Protein AF-A0A7C5FH32-F1 (afdb_monomer)

Radius of gyration: 29.79 Å; Cα contacts (8 Å, |Δi|>4): 124; chains: 1; bounding box: 84×44×75 Å

Sequence (160 aa):
MKKGLVVLVFFFFIFGVFQKVLAVDCSTQRCASCDPCGYCLGGEVPESWSACRSCLFPGLTAFSAQSNKTLEIHPVLNSPPTPYPGRMYTMIGCVSTNFSSLEGGGATSFTKTILNLVFSTAGGIAFLYLIYGSFLILTSQSNPEKLDRGKRWFTEQLLV

Structure (mmCIF, N/CA/C/O backbone):
data_AF-A0A7C5FH32-F1
#
_entry.id   AF-A0A7C5FH32-F1
#
loop_
_atom_site.group_PDB
_atom_site.id
_atom_site.type_symbol
_atom_site.label_atom_id
_atom_site.label_alt_id
_atom_site.label_comp_id
_atom_site.label_asym_id
_atom_site.label_entity_id
_atom_site.label_seq_id
_atom_site.pdbx_PDB_ins_code
_atom_site.Cartn_x
_atom_site.Cartn_y
_atom_site.Cartn_z
_atom_site.occupancy
_atom_site.B_iso_or_equiv
_atom_site.auth_seq_id
_atom_site.auth_comp_id
_atom_site.auth_asym_id
_atom_site.auth_atom_id
_atom_site.pdbx_PDB_model_num
ATOM 1 N N . MET A 1 1 ? 51.816 17.059 -6.244 1.00 53.75 1 MET A N 1
ATOM 2 C CA . MET A 1 1 ? 50.453 16.930 -5.669 1.00 53.75 1 MET A CA 1
ATOM 3 C C . MET A 1 1 ? 49.320 17.408 -6.597 1.00 53.75 1 MET A C 1
ATOM 5 O O . MET A 1 1 ? 48.248 16.831 -6.531 1.00 53.75 1 MET A O 1
ATOM 9 N N . LYS A 1 2 ? 49.521 18.373 -7.516 1.00 60.94 2 LYS A N 1
ATOM 10 C CA . LYS A 1 2 ? 48.447 18.892 -8.403 1.00 60.94 2 LYS A CA 1
ATOM 11 C C . LYS A 1 2 ? 47.901 17.904 -9.456 1.00 60.94 2 LYS A C 1
ATOM 13 O O . LYS A 1 2 ? 46.718 17.947 -9.761 1.00 60.94 2 LYS A O 1
ATOM 18 N N . LYS A 1 3 ? 48.729 16.989 -9.981 1.00 62.31 3 LYS A N 1
ATOM 19 C CA . LYS A 1 3 ? 48.312 16.028 -11.027 1.00 62.31 3 LYS A CA 1
ATOM 20 C C . LYS A 1 3 ? 47.324 14.961 -10.521 1.00 62.31 3 LYS A C 1
ATOM 22 O O . LYS A 1 3 ? 46.456 14.549 -11.275 1.00 62.31 3 LYS A O 1
ATOM 27 N N . GLY A 1 4 ? 47.415 14.565 -9.247 1.00 71.12 4 GLY A N 1
ATOM 28 C CA . GLY A 1 4 ? 46.495 13.587 -8.647 1.00 71.12 4 GLY A CA 1
ATOM 29 C C . GLY A 1 4 ? 45.094 14.149 -8.388 1.00 71.12 4 GLY A C 1
ATOM 30 O O . GLY A 1 4 ? 44.109 13.445 -8.570 1.00 71.12 4 GLY A O 1
ATOM 31 N N . LEU A 1 5 ? 44.996 15.438 -8.043 1.00 73.56 5 LEU A N 1
ATOM 32 C CA . LEU A 1 5 ? 43.716 16.101 -7.778 1.00 73.56 5 LEU A CA 1
ATOM 33 C C . LEU A 1 5 ? 42.874 16.273 -9.054 1.00 73.56 5 LEU A C 1
ATOM 35 O O . LEU A 1 5 ? 41.662 16.103 -9.012 1.00 73.56 5 LEU A O 1
ATOM 39 N N . VAL A 1 6 ? 43.512 16.523 -10.202 1.00 75.94 6 VAL A N 1
ATOM 40 C CA . VAL A 1 6 ? 42.817 16.638 -11.498 1.00 75.94 6 VAL A CA 1
ATOM 41 C C . VAL A 1 6 ? 42.220 15.299 -11.939 1.00 75.94 6 VAL A C 1
ATOM 43 O O . VAL A 1 6 ? 41.084 15.263 -12.403 1.00 75.94 6 VAL A O 1
ATOM 46 N N . VAL A 1 7 ? 42.943 14.192 -11.740 1.00 78.81 7 VAL A N 1
ATOM 47 C CA . VAL A 1 7 ? 42.451 12.847 -12.090 1.00 78.81 7 VAL A CA 1
ATOM 48 C C . VAL A 1 7 ? 41.256 12.453 -11.217 1.00 78.81 7 VAL A C 1
ATOM 50 O O . VAL A 1 7 ? 40.281 11.911 -11.729 1.00 78.81 7 VAL A O 1
ATOM 53 N N . LEU A 1 8 ? 41.286 12.788 -9.923 1.00 78.06 8 LEU A N 1
ATOM 54 C CA . LEU A 1 8 ? 40.195 12.490 -8.989 1.00 78.06 8 LEU A CA 1
ATOM 55 C C . LEU A 1 8 ? 38.914 13.271 -9.321 1.00 78.06 8 LEU A C 1
ATOM 57 O O . LEU A 1 8 ? 37.829 12.696 -9.316 1.00 78.06 8 LEU A O 1
ATOM 61 N N . VAL A 1 9 ? 39.041 14.555 -9.677 1.00 77.38 9 VAL A N 1
ATOM 62 C CA . VAL A 1 9 ? 37.903 15.388 -10.105 1.00 77.38 9 VAL A CA 1
ATOM 63 C C . VAL A 1 9 ? 37.319 14.884 -11.426 1.00 77.38 9 VAL A C 1
ATOM 65 O O . VAL A 1 9 ? 36.102 14.796 -11.552 1.00 77.38 9 VAL A O 1
ATOM 68 N N . PHE A 1 10 ? 38.160 14.488 -12.386 1.00 74.44 10 PHE A N 1
ATOM 69 C CA . PHE A 1 10 ? 37.706 13.949 -13.672 1.00 74.44 10 PHE A CA 1
ATOM 70 C C . PHE A 1 10 ? 36.967 12.610 -13.508 1.00 74.44 10 PHE A C 1
ATOM 72 O O . PHE A 1 10 ? 35.927 12.397 -14.129 1.00 74.44 10 PHE A O 1
ATOM 79 N N . PHE A 1 11 ? 37.443 11.739 -12.611 1.00 72.25 11 PHE A N 1
ATOM 80 C CA . PHE A 1 11 ? 36.781 10.471 -12.291 1.00 72.25 11 PHE A CA 1
ATOM 81 C C . PHE A 1 11 ? 35.428 10.686 -11.591 1.00 72.25 11 PHE A C 1
ATOM 83 O O . PHE A 1 11 ? 34.447 10.029 -11.935 1.00 72.25 11 PHE A O 1
ATOM 90 N N . PHE A 1 12 ? 35.339 11.658 -10.673 1.00 67.38 12 PHE A N 1
ATOM 91 C CA . PHE A 1 12 ? 34.077 12.050 -10.031 1.00 67.38 12 PHE A CA 1
ATOM 92 C C . PHE A 1 12 ? 33.075 12.651 -11.030 1.00 67.38 12 PHE A C 1
ATOM 94 O O . PHE A 1 12 ? 31.878 12.393 -10.928 1.00 67.38 12 PHE A O 1
ATOM 101 N N . PHE A 1 13 ? 33.557 13.411 -12.020 1.00 63.59 13 PHE A N 1
ATOM 102 C CA . PHE A 1 13 ? 32.720 13.993 -13.071 1.00 63.59 13 PHE A CA 1
ATOM 103 C C . PHE A 1 13 ? 32.160 12.917 -14.013 1.00 63.59 13 PHE A C 1
ATOM 105 O O . PHE A 1 13 ? 30.969 12.922 -14.308 1.00 63.59 13 PHE A O 1
ATOM 112 N N . ILE A 1 14 ? 32.981 11.942 -14.423 1.00 63.50 14 ILE A N 1
ATOM 113 C CA . ILE A 1 14 ? 32.532 10.809 -15.249 1.00 63.50 14 ILE A CA 1
ATOM 114 C C . ILE A 1 14 ? 31.544 9.921 -14.476 1.00 63.50 14 ILE A C 1
ATOM 116 O O . ILE A 1 14 ? 30.494 9.567 -15.013 1.00 63.50 14 ILE A O 1
ATOM 120 N N . PHE A 1 15 ? 31.823 9.612 -13.205 1.00 61.19 15 PHE A N 1
ATOM 121 C CA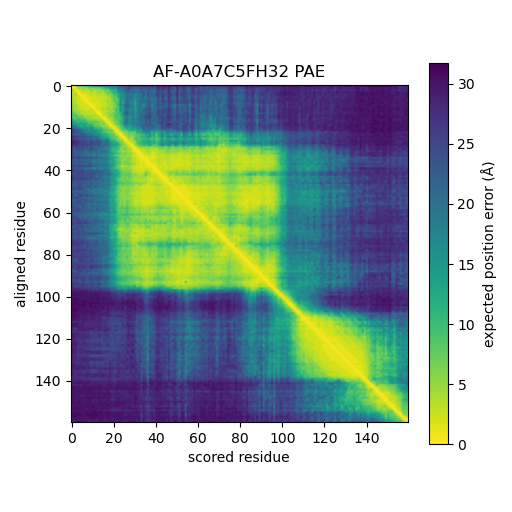 . PHE A 1 15 ? 30.930 8.801 -12.372 1.00 61.19 15 PHE A CA 1
ATOM 122 C C . PHE A 1 15 ? 29.600 9.516 -12.069 1.00 61.19 15 PHE A C 1
ATOM 124 O O . PHE A 1 15 ? 28.542 8.890 -12.093 1.00 61.19 15 PHE A O 1
ATOM 131 N N . GLY A 1 16 ? 29.627 10.838 -11.857 1.00 58.81 16 GLY A N 1
ATOM 132 C CA . GLY A 1 16 ? 28.433 11.656 -11.617 1.00 58.81 16 GLY A CA 1
ATOM 133 C C . GLY A 1 16 ? 27.532 11.837 -12.845 1.00 58.81 16 GLY A C 1
ATOM 134 O O . GLY A 1 16 ? 26.316 11.949 -12.698 1.00 58.81 16 GLY A O 1
ATOM 135 N N . VAL A 1 17 ? 28.098 11.823 -14.058 1.00 58.59 17 VAL A N 1
ATOM 136 C CA . VAL A 1 17 ? 27.327 11.901 -15.312 1.00 58.59 17 VAL A CA 1
ATOM 137 C C . VAL A 1 17 ? 26.720 10.541 -15.683 1.00 58.59 17 VAL A C 1
ATOM 139 O O . VAL A 1 17 ? 25.589 10.494 -16.165 1.00 58.59 17 VAL A O 1
ATOM 142 N N . PHE A 1 18 ? 27.403 9.428 -15.388 1.00 53.12 18 PHE A N 1
ATOM 143 C CA . PHE A 1 18 ? 26.918 8.080 -15.719 1.00 53.12 18 PHE A CA 1
ATOM 144 C C . PHE A 1 18 ? 25.654 7.673 -14.936 1.00 53.12 18 PHE A C 1
ATOM 146 O O . PHE A 1 18 ? 24.810 6.948 -15.454 1.00 53.12 18 PHE A O 1
ATOM 153 N N . GLN A 1 19 ? 25.459 8.193 -13.718 1.00 54.38 19 GLN A N 1
ATOM 154 C CA . GLN A 1 19 ? 24.264 7.914 -12.903 1.00 54.38 19 GLN A CA 1
ATOM 155 C C . GLN A 1 19 ? 22.964 8.523 -13.468 1.00 54.38 19 GLN A C 1
ATOM 157 O O . GLN A 1 19 ? 21.880 8.165 -13.014 1.00 54.38 19 GLN A O 1
ATOM 162 N N . LYS A 1 20 ? 23.028 9.439 -14.448 1.00 49.91 20 LYS A N 1
ATOM 163 C CA . LYS A 1 20 ? 21.831 10.109 -14.994 1.00 49.91 20 LYS A CA 1
ATOM 164 C C . LYS A 1 20 ? 21.165 9.388 -16.175 1.00 49.91 20 LYS A C 1
ATOM 166 O O . LYS A 1 20 ? 20.165 9.885 -16.684 1.00 49.91 20 LYS A O 1
ATOM 171 N N . VAL A 1 21 ? 21.665 8.229 -16.604 1.00 54.28 21 VAL A N 1
ATOM 172 C CA . VAL A 1 21 ? 21.207 7.551 -17.833 1.00 54.28 21 VAL A CA 1
ATOM 173 C C . VAL A 1 21 ? 20.419 6.281 -17.509 1.00 54.28 21 VAL A C 1
ATOM 175 O O . VAL A 1 21 ? 20.898 5.181 -17.748 1.00 54.28 21 VAL A O 1
ATOM 178 N N . LEU A 1 22 ? 19.218 6.414 -16.935 1.00 57.75 22 LEU A N 1
ATOM 179 C CA . LEU A 1 22 ? 18.244 5.305 -16.824 1.00 57.75 22 LEU A CA 1
ATOM 180 C C . LEU A 1 22 ? 16.789 5.792 -16.662 1.00 57.75 22 LEU A C 1
ATOM 182 O O . LEU A 1 22 ? 15.939 5.079 -16.124 1.00 57.75 22 LEU A O 1
ATOM 186 N N . ALA A 1 23 ? 16.485 7.008 -17.123 1.00 57.62 23 ALA A N 1
ATOM 187 C CA . ALA A 1 23 ? 15.098 7.417 -17.317 1.00 57.62 23 ALA A CA 1
ATOM 188 C C . ALA A 1 23 ? 14.516 6.619 -18.494 1.00 57.62 23 ALA A C 1
ATOM 190 O O . ALA A 1 23 ? 15.143 6.545 -19.552 1.00 57.62 23 ALA A O 1
ATOM 191 N N . VAL A 1 24 ? 13.357 5.985 -18.300 1.00 65.00 24 VAL A N 1
ATOM 192 C CA . VAL A 1 24 ? 12.671 5.270 -19.383 1.00 65.00 24 VAL A CA 1
ATOM 193 C C . VAL A 1 24 ? 11.991 6.296 -20.264 1.00 65.00 24 VAL A C 1
ATOM 195 O O . VAL A 1 24 ? 11.073 6.994 -19.828 1.00 65.00 24 VAL A O 1
ATOM 198 N N . ASP A 1 25 ? 12.443 6.371 -21.510 1.00 62.97 25 ASP A N 1
ATOM 199 C CA . ASP A 1 25 ? 11.813 7.202 -22.520 1.00 62.97 25 ASP A CA 1
ATOM 200 C C . ASP A 1 25 ? 10.676 6.413 -23.187 1.00 62.97 25 ASP A C 1
ATOM 202 O O . ASP A 1 25 ? 10.889 5.582 -24.079 1.00 62.97 25 ASP A O 1
ATOM 206 N N . CYS A 1 26 ? 9.446 6.659 -22.727 1.00 66.19 26 CYS A N 1
ATOM 207 C CA . CYS A 1 26 ? 8.223 6.020 -23.231 1.00 66.19 26 CYS A CA 1
ATOM 208 C C . CYS A 1 26 ? 7.886 6.386 -24.692 1.00 66.19 26 CYS A C 1
ATOM 210 O O . CYS A 1 26 ? 6.883 5.920 -25.226 1.00 66.19 26 CYS A O 1
ATOM 212 N N . SER A 1 27 ? 8.717 7.203 -25.348 1.00 61.72 27 SER A N 1
ATOM 213 C CA . SER A 1 27 ? 8.692 7.412 -26.799 1.00 61.72 27 SER A CA 1
ATOM 214 C C . SER A 1 27 ? 9.230 6.196 -27.570 1.00 61.72 27 SER A C 1
ATOM 216 O O . SER A 1 27 ? 8.744 5.867 -28.651 1.00 61.72 27 SER A O 1
ATOM 218 N N . THR A 1 28 ? 10.215 5.490 -27.002 1.00 61.28 28 THR A N 1
ATOM 219 C CA . THR A 1 28 ? 10.874 4.337 -27.649 1.00 61.28 28 THR A CA 1
ATOM 220 C C . THR A 1 28 ? 10.472 2.999 -27.038 1.00 61.28 28 THR A C 1
ATOM 222 O O . THR A 1 28 ? 10.464 1.980 -27.732 1.00 61.28 28 THR A O 1
ATOM 225 N N . GLN A 1 29 ? 10.098 2.994 -25.758 1.00 70.44 29 GLN A N 1
ATOM 226 C CA . GLN A 1 29 ? 9.707 1.796 -25.028 1.00 70.44 29 GLN A CA 1
ATOM 227 C C . GLN A 1 29 ? 8.199 1.775 -24.766 1.00 70.44 29 GLN A C 1
ATOM 229 O O . GLN A 1 29 ? 7.593 2.796 -24.453 1.00 70.44 29 GLN A O 1
ATOM 234 N N . ARG A 1 30 ? 7.575 0.599 -24.902 1.00 80.56 30 ARG A N 1
ATOM 235 C CA . ARG A 1 30 ? 6.142 0.429 -24.630 1.00 80.56 30 ARG A CA 1
ATOM 236 C C . ARG A 1 30 ? 5.881 0.682 -23.144 1.00 80.56 30 ARG A C 1
ATOM 238 O O . ARG A 1 30 ? 6.467 0.010 -22.300 1.00 80.56 30 ARG A O 1
ATOM 245 N N . CYS A 1 31 ? 4.995 1.622 -22.838 1.00 85.56 31 CYS A N 1
ATOM 246 C CA . CYS A 1 31 ? 4.585 1.940 -21.475 1.00 85.56 31 CYS A CA 1
ATOM 247 C C . CYS A 1 31 ? 3.074 1.744 -21.316 1.00 85.56 31 CYS A C 1
ATOM 249 O O . CYS A 1 31 ? 2.304 1.968 -22.252 1.00 85.56 31 CYS A O 1
ATOM 251 N N . ALA A 1 32 ? 2.646 1.317 -20.132 1.00 85.62 32 ALA A N 1
ATOM 252 C CA . ALA A 1 32 ? 1.246 1.320 -19.745 1.00 85.62 32 ALA A CA 1
ATOM 253 C C . ALA A 1 32 ? 0.747 2.766 -19.625 1.00 85.62 32 ALA A C 1
ATOM 255 O O . ALA A 1 32 ? 1.515 3.670 -19.300 1.00 85.62 32 ALA A O 1
ATOM 256 N N . SER A 1 33 ? -0.543 2.994 -19.877 1.00 87.25 33 SER A N 1
ATOM 257 C CA . SER A 1 33 ? -1.128 4.336 -19.765 1.00 87.25 33 SER A CA 1
ATOM 258 C C . SER A 1 33 ? -1.182 4.824 -18.320 1.00 87.25 33 SER A C 1
ATOM 260 O O . SER A 1 33 ? -0.933 6.003 -18.078 1.00 87.25 33 SER A O 1
ATOM 262 N N . CYS A 1 34 ? -1.481 3.919 -17.383 1.00 88.81 34 CYS A N 1
ATOM 263 C CA . CYS A 1 34 ? -1.563 4.190 -15.953 1.00 88.81 34 CYS A CA 1
ATOM 264 C C . CYS A 1 34 ? -1.105 2.976 -15.136 1.00 88.81 34 CYS A C 1
ATOM 266 O O . CYS A 1 34 ? -1.236 1.834 -15.586 1.00 88.81 34 CYS A O 1
ATOM 268 N N . ASP A 1 35 ? -0.607 3.226 -13.928 1.00 89.50 35 ASP A N 1
ATOM 269 C CA . ASP A 1 35 ? -0.283 2.201 -12.942 1.00 89.50 35 ASP A CA 1
ATOM 270 C C . ASP A 1 35 ? -1.436 1.991 -11.930 1.00 89.50 35 ASP A C 1
ATOM 272 O O . ASP A 1 35 ? -2.343 2.823 -11.824 1.00 89.50 35 ASP A O 1
ATOM 276 N N . PRO A 1 36 ? -1.430 0.889 -11.154 1.00 87.81 36 PRO A N 1
ATOM 277 C CA . PRO A 1 36 ? -2.446 0.630 -10.126 1.00 87.81 36 PRO A CA 1
ATOM 278 C C . PRO A 1 36 ? -2.483 1.670 -8.995 1.00 87.81 36 PRO A C 1
ATOM 280 O O . PRO A 1 36 ? -3.409 1.664 -8.189 1.00 87.81 36 PRO A O 1
ATOM 283 N N . CYS A 1 37 ? -1.471 2.535 -8.913 1.00 88.81 37 CYS A N 1
ATOM 284 C CA . CYS A 1 37 ? -1.377 3.620 -7.947 1.00 88.81 37 CYS A CA 1
ATOM 285 C C . CYS A 1 37 ? -1.973 4.935 -8.463 1.00 88.81 37 CYS A C 1
ATOM 287 O O . CYS A 1 37 ? -1.950 5.930 -7.740 1.00 88.81 37 CYS A O 1
ATOM 289 N N . GLY A 1 38 ? -2.515 4.941 -9.684 1.00 88.06 38 GLY A N 1
ATOM 290 C CA . GLY A 1 38 ? -3.162 6.098 -10.291 1.00 88.06 38 GLY A CA 1
ATOM 291 C C . GLY A 1 38 ? -2.204 7.071 -10.976 1.00 88.06 38 GLY A C 1
ATOM 292 O O . GLY A 1 38 ? -2.641 8.140 -11.387 1.00 88.06 38 GLY A O 1
ATOM 293 N N . TYR A 1 39 ? -0.919 6.736 -11.117 1.00 89.88 39 TYR A N 1
ATOM 294 C CA . TYR A 1 39 ? 0.007 7.539 -11.912 1.00 89.88 39 TYR A CA 1
ATOM 295 C C . TYR A 1 39 ? -0.121 7.182 -13.391 1.00 89.88 39 TYR A C 1
ATOM 297 O O . TYR A 1 39 ? -0.049 6.009 -13.755 1.00 89.88 39 TYR A O 1
ATOM 305 N N . CYS A 1 40 ? -0.297 8.197 -14.237 1.00 89.12 40 CYS A N 1
ATOM 306 C CA . CYS A 1 40 ? -0.475 8.051 -15.680 1.00 89.12 40 CYS A CA 1
ATOM 307 C C . CYS A 1 40 ? 0.572 8.855 -16.462 1.00 89.12 40 CYS A C 1
ATOM 309 O O . CYS A 1 40 ? 1.095 9.861 -15.977 1.00 89.12 40 CYS A O 1
ATOM 311 N N . LEU A 1 41 ? 0.850 8.437 -17.701 1.00 86.31 41 LEU A N 1
ATOM 312 C CA . LEU A 1 41 ? 1.804 9.114 -18.588 1.00 86.31 41 LEU A CA 1
ATOM 313 C C . LEU A 1 41 ? 1.406 10.578 -18.827 1.00 86.31 41 LEU A C 1
ATOM 315 O O . LEU A 1 41 ? 0.300 10.861 -19.283 1.00 86.31 41 LEU A O 1
ATOM 319 N N . GLY A 1 42 ? 2.320 11.507 -18.534 1.00 81.88 42 GLY A N 1
ATOM 320 C CA . GLY A 1 42 ? 2.085 12.950 -18.681 1.00 81.88 42 GLY A CA 1
ATOM 321 C C . GLY A 1 42 ? 1.114 13.552 -17.657 1.00 81.88 42 GLY A C 1
ATOM 322 O O . GLY A 1 42 ? 0.799 14.735 -17.757 1.00 81.88 42 GLY A O 1
ATOM 323 N N . GLY A 1 43 ? 0.646 12.760 -16.687 1.00 83.25 43 GLY A N 1
ATOM 324 C CA . GLY A 1 43 ? -0.208 13.211 -15.594 1.00 83.25 43 GLY A CA 1
ATOM 325 C C . GLY A 1 43 ? 0.579 13.714 -14.385 1.00 83.25 43 GLY A C 1
ATOM 326 O O . GLY A 1 43 ? 1.777 13.455 -14.231 1.00 83.25 43 GLY A O 1
ATOM 327 N N . GLU A 1 44 ? -0.119 14.421 -13.501 1.00 87.25 44 GLU A N 1
ATOM 328 C CA . GLU A 1 44 ? 0.415 14.798 -12.195 1.00 87.25 44 GLU A CA 1
ATOM 329 C C . GLU A 1 44 ? 0.528 13.565 -11.287 1.00 87.25 44 GLU A C 1
ATOM 331 O O . GLU A 1 44 ? -0.289 12.644 -11.340 1.00 87.25 44 GLU A O 1
ATOM 336 N N . VAL A 1 45 ? 1.577 13.528 -10.466 1.00 88.50 45 VAL A N 1
ATOM 337 C CA . VAL A 1 45 ? 1.822 12.415 -9.545 1.00 88.50 45 VAL A CA 1
ATOM 338 C C . VAL A 1 45 ? 0.929 12.598 -8.318 1.00 88.50 45 VAL A C 1
ATOM 340 O O . VAL A 1 45 ? 1.079 13.610 -7.632 1.00 88.50 45 VAL A O 1
ATOM 343 N N . PRO A 1 46 ? 0.043 11.640 -7.987 1.00 87.56 46 PRO A N 1
ATOM 344 C CA . PRO A 1 46 ? -0.763 11.756 -6.782 1.00 87.56 46 PRO A CA 1
ATOM 345 C C . PRO A 1 46 ? 0.120 11.696 -5.528 1.00 87.56 46 PRO A C 1
ATOM 347 O O . PRO A 1 46 ? 1.105 10.960 -5.479 1.00 87.56 46 PRO A O 1
ATOM 350 N N . GLU A 1 47 ? -0.247 12.432 -4.479 1.00 87.88 47 GLU A N 1
ATOM 351 C CA . GLU A 1 47 ? 0.548 12.540 -3.243 1.00 87.88 47 GLU A CA 1
ATOM 352 C C . GLU A 1 47 ? 0.783 11.168 -2.571 1.00 87.88 47 GLU A C 1
ATOM 354 O O . GLU A 1 47 ? 1.883 10.847 -2.111 1.00 87.88 47 GLU A O 1
ATOM 359 N N . SER A 1 48 ? -0.230 10.297 -2.613 1.00 88.94 48 SER A N 1
ATOM 360 C CA . SER A 1 48 ? -0.191 8.929 -2.083 1.00 88.94 48 SER A CA 1
ATOM 361 C C . SER A 1 48 ? 0.569 7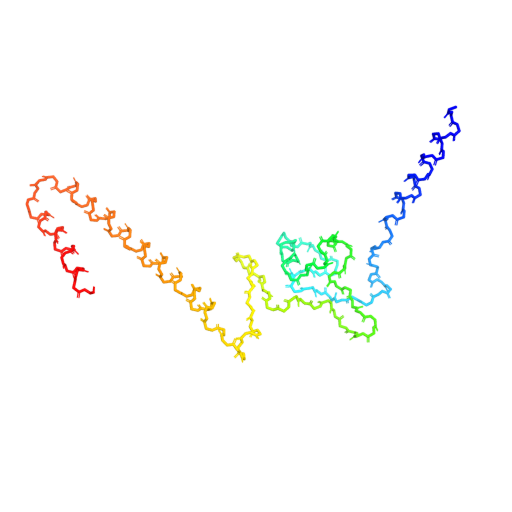.930 -2.965 1.00 88.94 48 SER A C 1
ATOM 363 O O . SER A 1 48 ? 0.803 6.793 -2.543 1.00 88.94 48 SER A O 1
ATOM 365 N N . TRP A 1 49 ? 1.010 8.327 -4.165 1.00 91.00 49 TRP A N 1
ATOM 366 C CA . TRP A 1 49 ? 1.690 7.433 -5.107 1.00 91.00 49 TRP A CA 1
ATOM 367 C C . TRP A 1 49 ? 2.957 6.820 -4.514 1.00 91.00 49 TRP A C 1
ATOM 369 O O . TRP A 1 49 ? 3.216 5.629 -4.675 1.00 91.00 49 TRP A O 1
ATOM 379 N N . SER A 1 50 ? 3.745 7.619 -3.790 1.00 90.56 50 SER A N 1
ATOM 380 C CA . SER A 1 50 ? 5.016 7.171 -3.211 1.00 90.56 50 SER A CA 1
ATOM 381 C C . SER A 1 50 ? 4.825 6.017 -2.216 1.00 90.56 50 SER A C 1
ATOM 383 O O . SER A 1 50 ? 5.581 5.040 -2.255 1.00 90.56 50 SER A O 1
ATOM 385 N N . ALA A 1 51 ? 3.781 6.108 -1.385 1.00 90.56 51 ALA A N 1
ATOM 386 C CA . ALA A 1 51 ? 3.375 5.098 -0.413 1.00 90.56 51 ALA A CA 1
ATOM 387 C C . ALA A 1 51 ? 2.703 3.887 -1.081 1.00 90.56 51 ALA A C 1
ATOM 389 O O . ALA A 1 51 ? 2.938 2.742 -0.693 1.00 90.56 51 ALA A O 1
ATOM 390 N N . CYS A 1 52 ? 1.908 4.124 -2.123 1.00 91.81 52 CYS A N 1
ATOM 391 C CA . CYS A 1 52 ? 1.296 3.063 -2.911 1.00 91.81 52 CYS A CA 1
ATOM 392 C C . CYS A 1 52 ? 2.351 2.200 -3.616 1.00 91.81 52 CYS A C 1
ATOM 394 O O . CYS A 1 52 ? 2.370 0.972 -3.500 1.00 91.81 52 CYS A O 1
ATOM 396 N N . ARG A 1 53 ? 3.308 2.843 -4.283 1.00 92.06 53 ARG A N 1
ATOM 397 C CA . ARG A 1 53 ? 4.393 2.173 -4.994 1.00 92.06 53 ARG A CA 1
ATOM 398 C C . ARG A 1 53 ? 5.304 1.393 -4.057 1.00 92.06 53 ARG A C 1
ATOM 400 O O . ARG A 1 53 ? 5.694 0.284 -4.401 1.00 92.06 53 ARG A O 1
ATOM 407 N N . SER A 1 54 ? 5.654 1.929 -2.887 1.00 91.19 54 SER A N 1
ATOM 408 C CA . SER A 1 54 ? 6.493 1.188 -1.933 1.00 91.19 54 SER A CA 1
ATOM 409 C C . SER A 1 54 ? 5.802 -0.079 -1.413 1.00 91.19 54 SER A C 1
ATOM 411 O O . SER A 1 54 ? 6.472 -1.075 -1.136 1.00 91.19 54 SER A O 1
ATOM 413 N N . CYS A 1 55 ? 4.468 -0.074 -1.354 1.00 90.69 55 CYS A N 1
ATOM 414 C CA . CYS A 1 55 ? 3.659 -1.239 -1.020 1.00 90.69 55 CYS A CA 1
ATOM 415 C C . CYS A 1 55 ? 3.643 -2.288 -2.144 1.00 90.69 55 CYS A C 1
ATOM 417 O O . CYS A 1 55 ? 4.009 -3.446 -1.917 1.00 90.69 55 CYS A O 1
ATOM 419 N N . LEU A 1 56 ? 3.221 -1.878 -3.346 1.00 90.62 56 LEU A N 1
ATOM 420 C CA . LEU A 1 56 ? 2.940 -2.768 -4.479 1.00 90.62 56 LEU A CA 1
ATOM 421 C C . LEU A 1 56 ? 4.202 -3.168 -5.255 1.00 90.62 56 LEU A C 1
ATOM 423 O O . LEU A 1 56 ? 4.270 -4.283 -5.761 1.00 90.62 56 LEU A O 1
ATOM 427 N N . PHE A 1 57 ? 5.215 -2.303 -5.315 1.00 90.50 57 PHE A N 1
ATOM 428 C CA . PHE A 1 57 ? 6.420 -2.476 -6.131 1.00 90.50 57 PHE A CA 1
ATOM 429 C C . PHE A 1 57 ? 7.706 -2.285 -5.304 1.00 90.50 57 PHE A C 1
ATOM 431 O O . PHE A 1 57 ? 8.452 -1.322 -5.515 1.00 90.50 57 PHE A O 1
ATOM 438 N N . PRO A 1 58 ? 8.034 -3.206 -4.377 1.00 85.81 58 PRO A N 1
ATOM 439 C CA . PRO A 1 58 ? 9.206 -3.066 -3.507 1.00 85.81 58 PRO A CA 1
ATOM 440 C C . PRO A 1 58 ? 10.533 -2.962 -4.284 1.00 85.81 58 PRO A C 1
ATOM 442 O O . PRO A 1 58 ? 11.430 -2.226 -3.872 1.00 85.81 58 PRO A O 1
ATOM 445 N N . GLY A 1 59 ? 10.638 -3.625 -5.442 1.00 86.25 59 GLY A N 1
ATOM 446 C CA . GLY A 1 59 ? 11.819 -3.579 -6.316 1.00 86.25 59 GLY A CA 1
ATOM 447 C C . GLY A 1 59 ? 11.999 -2.273 -7.097 1.00 86.25 59 GLY A C 1
ATOM 448 O O . GLY A 1 59 ? 13.058 -2.050 -7.672 1.00 86.25 59 GLY A O 1
ATOM 449 N N . LEU A 1 60 ? 10.992 -1.395 -7.103 1.00 84.88 60 LEU A N 1
ATOM 450 C CA . LEU A 1 60 ? 11.037 -0.117 -7.814 1.00 84.88 60 LEU A CA 1
ATOM 451 C C . LEU A 1 60 ? 11.208 1.077 -6.871 1.00 84.88 60 LEU A C 1
ATOM 453 O O . LEU A 1 60 ? 11.182 2.211 -7.339 1.00 84.88 60 LEU A O 1
ATOM 457 N N . THR A 1 61 ? 11.412 0.839 -5.567 1.00 83.81 61 THR A N 1
ATOM 458 C CA . THR A 1 61 ? 11.465 1.862 -4.502 1.00 83.81 61 THR A CA 1
ATOM 459 C C . THR A 1 61 ? 12.543 2.935 -4.695 1.00 83.81 61 THR A C 1
ATOM 461 O O . THR A 1 61 ? 12.325 4.084 -4.300 1.00 83.81 61 THR A O 1
ATOM 464 N N . ALA A 1 62 ? 13.640 2.607 -5.378 1.00 82.69 62 ALA A N 1
ATOM 465 C CA . ALA A 1 62 ? 14.749 3.519 -5.661 1.00 82.69 62 ALA A CA 1
ATOM 466 C C . ALA A 1 62 ? 14.468 4.554 -6.772 1.00 82.69 62 ALA A C 1
ATOM 468 O O . ALA A 1 62 ? 15.219 5.516 -6.910 1.00 82.69 62 ALA A O 1
ATOM 469 N N . PHE A 1 63 ? 13.402 4.379 -7.559 1.00 82.00 63 PHE A N 1
ATOM 470 C CA . PHE A 1 63 ? 13.117 5.216 -8.729 1.00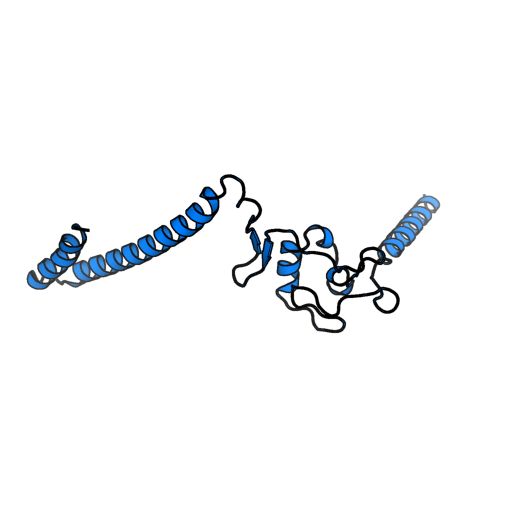 82.00 63 PHE A CA 1
ATOM 471 C C . PHE A 1 63 ? 12.017 6.254 -8.460 1.00 82.00 63 PHE A C 1
ATOM 473 O O . PHE A 1 63 ? 11.052 5.978 -7.750 1.00 82.00 63 PHE A O 1
ATOM 480 N N . SER A 1 64 ? 12.136 7.453 -9.035 1.00 82.12 64 SER A N 1
ATOM 481 C CA . SER A 1 64 ? 11.110 8.502 -8.936 1.00 82.12 64 SER A CA 1
ATOM 482 C C . SER A 1 64 ? 9.979 8.285 -9.949 1.00 82.12 64 SER A C 1
ATOM 484 O O . SER A 1 64 ? 10.171 7.603 -10.955 1.00 82.12 64 SER A O 1
ATOM 486 N N . ALA A 1 65 ? 8.807 8.894 -9.730 1.00 78.44 65 ALA A N 1
ATOM 487 C CA . ALA A 1 65 ? 7.668 8.807 -10.660 1.00 78.44 65 ALA A CA 1
A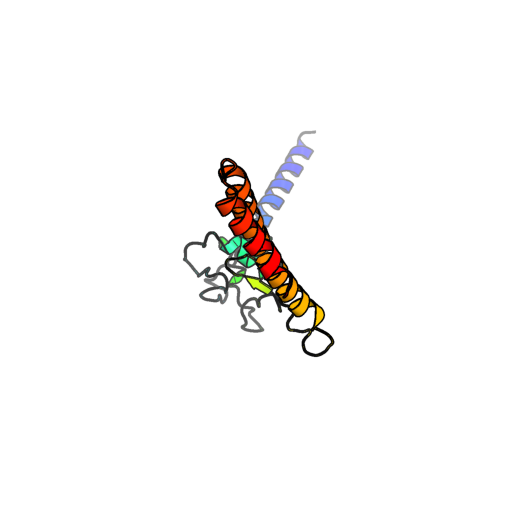TOM 488 C C . ALA A 1 65 ? 8.040 9.224 -12.091 1.00 78.44 65 ALA A C 1
ATOM 490 O O . ALA A 1 65 ? 7.703 8.541 -13.049 1.00 78.44 65 ALA A O 1
ATOM 491 N N . GLN A 1 66 ? 8.862 10.268 -12.214 1.00 76.06 66 GLN A N 1
ATOM 492 C CA . GLN A 1 66 ? 9.338 10.836 -13.482 1.00 76.06 66 GLN A CA 1
ATOM 493 C C . GLN A 1 66 ? 10.167 9.862 -14.332 1.00 76.06 66 GLN A C 1
ATOM 495 O O . GLN A 1 66 ? 10.392 10.114 -15.510 1.00 76.06 66 GLN A O 1
ATOM 500 N N . SER A 1 67 ? 10.647 8.762 -13.747 1.00 77.88 67 SER A N 1
ATOM 501 C CA . SER A 1 67 ? 11.397 7.737 -14.477 1.00 77.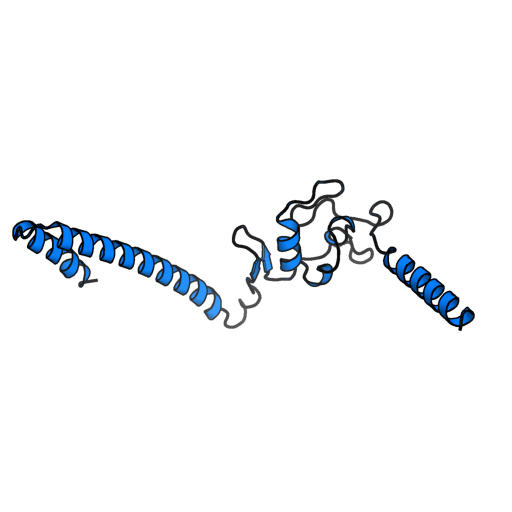88 67 SER A CA 1
ATOM 502 C C . SER A 1 67 ? 10.507 6.751 -15.243 1.00 77.88 67 SER A C 1
ATOM 504 O O . SER A 1 67 ? 11.050 5.900 -15.943 1.00 77.88 67 SER A O 1
ATOM 506 N N . ASN A 1 68 ? 9.173 6.832 -15.093 1.00 82.81 68 ASN A N 1
ATOM 507 C CA . ASN A 1 68 ? 8.164 5.963 -15.721 1.00 82.81 68 ASN A CA 1
ATOM 508 C C . ASN A 1 68 ? 8.389 4.452 -15.519 1.00 82.81 68 ASN A C 1
ATOM 510 O O . ASN A 1 68 ? 7.799 3.623 -16.209 1.00 82.81 68 ASN A O 1
ATOM 514 N N . LYS A 1 69 ? 9.204 4.070 -14.531 1.00 83.69 69 LYS A N 1
ATOM 515 C CA . LYS A 1 69 ? 9.574 2.675 -14.261 1.00 83.69 69 LYS A CA 1
ATOM 516 C C . LYS A 1 69 ? 8.395 1.796 -13.837 1.00 83.69 69 LYS A C 1
ATOM 518 O O . LYS A 1 69 ? 8.410 0.602 -14.107 1.00 83.69 69 LYS A O 1
ATOM 523 N N . THR A 1 70 ? 7.366 2.363 -13.202 1.00 84.94 70 THR A N 1
ATOM 524 C CA . THR A 1 70 ? 6.132 1.629 -12.854 1.00 84.94 70 THR A CA 1
ATOM 525 C C . THR A 1 70 ? 5.236 1.355 -14.062 1.00 84.94 70 THR A C 1
ATOM 527 O O . THR A 1 70 ? 4.358 0.501 -13.984 1.00 84.94 70 THR A O 1
ATOM 530 N N . LEU A 1 71 ? 5.473 2.044 -15.181 1.00 87.12 71 LEU A N 1
ATOM 531 C CA . LEU A 1 71 ? 4.696 1.941 -16.414 1.00 87.12 71 LEU A CA 1
ATOM 532 C C . LEU A 1 71 ? 5.428 1.117 -17.486 1.00 87.12 71 LEU A C 1
ATOM 534 O O . LEU A 1 71 ? 4.824 0.769 -18.493 1.00 87.12 71 LEU A O 1
ATOM 538 N N . GLU A 1 72 ? 6.711 0.799 -17.294 1.00 87.25 72 GLU A N 1
ATOM 539 C CA . GLU A 1 72 ? 7.561 0.117 -18.276 1.00 87.25 72 GLU A CA 1
ATOM 540 C C . GLU A 1 72 ? 7.040 -1.299 -18.597 1.00 87.25 72 GLU A C 1
ATOM 542 O O . GLU A 1 72 ? 7.053 -2.185 -17.745 1.00 87.25 72 GLU A O 1
ATOM 547 N N . ILE A 1 73 ? 6.598 -1.537 -19.838 1.00 85.50 73 ILE A N 1
ATOM 548 C CA . ILE A 1 73 ? 6.163 -2.865 -20.290 1.00 85.50 73 ILE A CA 1
ATOM 549 C C . ILE A 1 73 ? 7.394 -3.672 -20.699 1.00 85.50 73 ILE A C 1
ATOM 551 O O . ILE A 1 73 ? 8.216 -3.227 -21.507 1.00 85.50 73 ILE A O 1
ATOM 555 N N . HIS A 1 74 ? 7.499 -4.898 -20.188 1.00 82.44 74 HIS A N 1
ATOM 556 C CA . HIS A 1 74 ? 8.573 -5.801 -20.586 1.00 82.44 74 HIS A CA 1
ATOM 557 C C . HIS A 1 74 ? 8.455 -6.166 -22.079 1.00 82.44 74 HIS A C 1
ATOM 559 O O . HIS A 1 74 ? 7.411 -6.672 -22.495 1.00 82.44 74 HIS A O 1
ATOM 565 N N . PRO A 1 75 ? 9.520 -6.015 -22.892 1.00 78.69 75 PRO A N 1
ATOM 566 C CA . PRO A 1 75 ? 9.445 -6.197 -24.347 1.00 78.69 75 PRO A CA 1
ATOM 567 C C . PRO A 1 75 ? 9.166 -7.644 -24.786 1.00 78.69 75 PRO A C 1
ATOM 569 O O . PRO A 1 75 ? 8.671 -7.857 -25.887 1.00 78.69 75 PRO A O 1
ATOM 572 N N . VAL A 1 76 ? 9.468 -8.632 -23.936 1.00 79.88 76 VAL A N 1
ATOM 573 C CA . VAL A 1 76 ? 9.300 -10.066 -24.241 1.00 79.88 76 VAL A CA 1
ATOM 574 C C . VAL A 1 76 ? 7.975 -10.614 -23.705 1.00 79.88 76 VAL A C 1
ATOM 576 O O . VAL A 1 76 ? 7.283 -11.347 -24.401 1.00 79.88 76 VAL A O 1
ATOM 579 N N . LEU A 1 77 ? 7.609 -10.245 -22.474 1.00 81.56 77 LEU A N 1
ATOM 580 C CA . LEU A 1 77 ? 6.388 -10.718 -21.806 1.00 81.56 77 LEU A CA 1
ATOM 581 C C . LEU A 1 77 ? 5.153 -9.877 -22.165 1.00 81.56 77 LEU A C 1
ATOM 583 O O . LEU A 1 77 ? 4.031 -10.297 -21.904 1.00 81.56 77 LEU A O 1
ATOM 587 N N . ASN A 1 78 ? 5.359 -8.691 -22.753 1.00 82.56 78 ASN A N 1
ATOM 588 C CA . ASN A 1 78 ? 4.326 -7.707 -23.087 1.00 82.56 78 ASN A CA 1
ATOM 589 C C . ASN A 1 78 ? 3.384 -7.388 -21.909 1.00 82.56 78 ASN A C 1
ATOM 591 O O . ASN A 1 78 ? 2.218 -7.045 -22.101 1.00 82.56 78 ASN A O 1
ATOM 595 N N . SER A 1 79 ? 3.898 -7.511 -20.685 1.00 82.81 79 SER A N 1
ATOM 596 C CA . SER A 1 79 ? 3.177 -7.267 -19.444 1.00 82.81 79 SER A CA 1
ATOM 597 C C . SER A 1 79 ? 3.781 -6.068 -18.708 1.00 82.81 79 SER A C 1
ATOM 599 O O . SER A 1 79 ? 5.011 -5.922 -18.692 1.00 82.81 79 SER A O 1
ATOM 601 N N . PRO A 1 80 ? 2.952 -5.217 -18.081 1.00 83.12 80 PRO A N 1
ATOM 602 C CA . PRO A 1 80 ? 3.440 -4.190 -17.169 1.00 83.12 80 PRO A CA 1
ATOM 603 C C . PRO A 1 80 ? 4.047 -4.825 -15.904 1.00 83.12 80 PRO A C 1
ATOM 605 O O . PRO A 1 80 ? 3.852 -6.025 -15.664 1.00 83.12 80 PRO A O 1
ATOM 608 N N . PRO A 1 81 ? 4.755 -4.045 -15.067 1.00 83.75 81 PRO A N 1
ATOM 609 C CA . PRO A 1 81 ? 5.258 -4.521 -13.788 1.00 83.75 81 PRO A CA 1
ATOM 610 C C . PRO A 1 81 ? 4.079 -4.992 -12.936 1.00 83.75 81 PRO A C 1
ATOM 612 O O . PRO A 1 81 ? 3.142 -4.237 -12.673 1.00 83.75 81 PRO A O 1
ATOM 615 N N . THR A 1 82 ? 4.092 -6.258 -12.526 1.00 84.44 82 THR A N 1
ATOM 616 C CA . THR A 1 82 ? 3.008 -6.825 -11.722 1.00 84.44 82 THR A CA 1
ATOM 617 C C . THR A 1 82 ? 3.202 -6.471 -10.249 1.00 84.44 82 THR A C 1
ATOM 619 O O . THR A 1 82 ? 4.324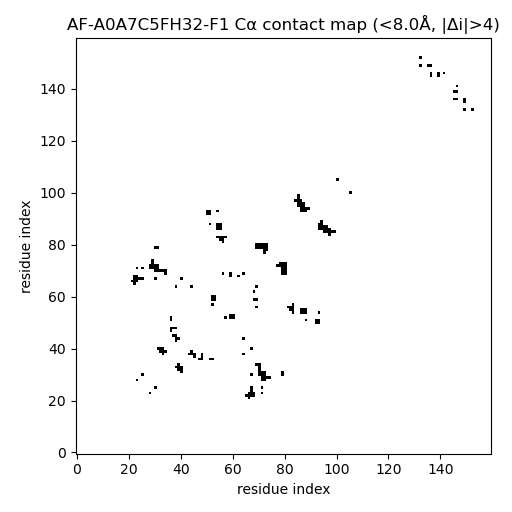 -6.585 -9.744 1.00 84.44 82 THR A O 1
ATOM 622 N N . PRO A 1 83 ? 2.139 -6.069 -9.535 1.00 86.62 83 PRO A N 1
ATOM 623 C CA . PRO A 1 83 ? 2.224 -5.795 -8.109 1.00 86.62 83 PRO A CA 1
ATOM 624 C C . PRO A 1 83 ? 2.586 -7.054 -7.316 1.00 86.62 83 PRO A C 1
ATOM 626 O O . PRO A 1 83 ? 2.282 -8.177 -7.725 1.00 86.62 83 PRO A O 1
ATOM 629 N N . TYR A 1 84 ? 3.223 -6.864 -6.161 1.00 86.12 84 TYR A N 1
ATOM 630 C CA . TYR A 1 84 ? 3.597 -7.961 -5.278 1.00 86.12 84 TYR A CA 1
ATOM 631 C C . TYR A 1 84 ? 2.336 -8.709 -4.810 1.00 86.12 84 TYR A C 1
ATOM 633 O O . TYR A 1 84 ? 1.425 -8.081 -4.254 1.00 86.12 84 TYR A O 1
ATOM 641 N N . PRO A 1 85 ? 2.262 -10.037 -5.010 1.00 84.12 85 PRO A N 1
ATOM 642 C CA . PRO A 1 85 ? 1.066 -10.805 -4.702 1.00 84.12 85 PRO A CA 1
ATOM 643 C C . PRO A 1 85 ? 0.732 -10.719 -3.213 1.00 84.12 85 PRO A C 1
ATOM 645 O O . PRO A 1 85 ? 1.604 -10.803 -2.347 1.00 84.12 85 PRO A O 1
ATOM 648 N N . GLY A 1 86 ? -0.553 -10.534 -2.922 1.00 80.00 86 GLY A N 1
ATOM 649 C CA . GLY A 1 86 ? -1.043 -10.407 -1.557 1.00 80.00 86 GLY A CA 1
ATOM 650 C C . GLY A 1 86 ? -0.700 -9.085 -0.876 1.00 80.00 86 GLY A C 1
ATOM 651 O O . GLY A 1 86 ? -0.657 -9.024 0.348 1.00 80.00 86 GLY A O 1
ATOM 652 N N . ARG A 1 87 ? -0.441 -8.020 -1.641 1.00 85.19 87 ARG A N 1
ATOM 653 C CA . ARG A 1 87 ? -0.387 -6.646 -1.131 1.00 85.19 87 ARG A CA 1
ATOM 654 C C . ARG A 1 87 ? -1.404 -5.781 -1.853 1.00 85.19 87 ARG A C 1
ATOM 656 O O . ARG A 1 87 ? -1.525 -5.840 -3.072 1.00 85.19 87 ARG A O 1
ATOM 663 N N . MET A 1 88 ? -2.122 -4.970 -1.090 1.00 83.88 88 MET A N 1
ATOM 664 C CA . MET A 1 88 ? -3.108 -4.021 -1.591 1.00 83.88 88 MET A CA 1
ATOM 665 C C . MET A 1 88 ? -2.890 -2.691 -0.880 1.00 83.88 88 MET A C 1
ATOM 667 O O . MET A 1 88 ? -2.742 -2.651 0.343 1.00 83.88 88 MET A O 1
ATOM 671 N N . TYR A 1 89 ? -2.853 -1.599 -1.637 1.00 87.19 89 TYR A N 1
ATOM 672 C CA . TYR A 1 89 ? -2.793 -0.262 -1.062 1.00 87.19 89 TYR A CA 1
ATOM 673 C C . TYR A 1 89 ? -4.210 0.297 -0.941 1.00 87.19 89 TYR A C 1
ATOM 675 O O . TYR A 1 89 ? -4.968 0.298 -1.908 1.00 87.19 89 TYR A O 1
ATOM 683 N N . THR A 1 90 ? -4.578 0.728 0.261 1.00 86.44 90 THR A N 1
ATOM 684 C CA . THR A 1 90 ? -5.914 1.246 0.585 1.00 86.44 90 THR A CA 1
ATOM 685 C C . THR A 1 90 ? -5.791 2.551 1.370 1.00 86.44 90 THR A C 1
ATOM 687 O O . THR A 1 90 ? -4.691 2.951 1.750 1.00 86.44 90 THR A O 1
ATOM 690 N N . MET A 1 91 ? -6.919 3.196 1.677 1.00 81.56 91 MET A N 1
ATOM 691 C CA . MET A 1 91 ? -6.942 4.439 2.464 1.00 81.56 91 MET A CA 1
ATOM 692 C C . MET A 1 91 ? -6.327 4.298 3.870 1.00 81.56 91 MET A C 1
ATOM 694 O O . MET A 1 91 ? -5.886 5.288 4.441 1.00 81.56 91 MET A O 1
ATOM 698 N N . ILE A 1 92 ? -6.264 3.081 4.424 1.00 82.94 92 ILE A N 1
ATOM 699 C CA . ILE A 1 92 ? -5.615 2.794 5.718 1.00 82.94 92 ILE A CA 1
ATOM 700 C C . ILE A 1 92 ? -4.115 2.471 5.584 1.00 82.94 92 ILE A C 1
ATOM 702 O O . ILE A 1 92 ? -3.453 2.180 6.577 1.00 82.94 92 ILE A O 1
ATOM 706 N N . GLY A 1 93 ? -3.569 2.511 4.365 1.00 83.94 93 GLY A N 1
ATOM 707 C CA . GLY A 1 93 ? -2.181 2.186 4.052 1.00 83.94 93 GLY A CA 1
ATOM 708 C C . GLY A 1 93 ? -2.008 0.843 3.337 1.00 83.94 93 GLY A C 1
ATOM 709 O O . GLY A 1 93 ? -2.919 0.322 2.687 1.00 83.94 93 GLY A O 1
ATOM 710 N N . CYS A 1 94 ? -0.792 0.299 3.417 1.00 86.75 94 CYS A N 1
ATOM 711 C CA . CYS A 1 94 ? -0.424 -0.965 2.783 1.00 86.75 94 CYS A CA 1
ATOM 712 C C . CYS A 1 94 ? -0.930 -2.157 3.602 1.00 86.75 94 CYS A C 1
ATOM 714 O O . CYS A 1 94 ? -0.500 -2.354 4.738 1.00 86.75 94 CYS A O 1
ATOM 716 N N . VAL A 1 95 ? -1.796 -2.977 3.012 1.00 84.62 95 VAL A N 1
ATOM 717 C CA . VAL A 1 95 ? -2.326 -4.192 3.633 1.00 84.62 95 VAL A CA 1
ATOM 718 C C . VAL A 1 95 ? -1.751 -5.406 2.916 1.00 84.62 95 VAL A C 1
ATOM 720 O O . VAL A 1 95 ? -1.913 -5.555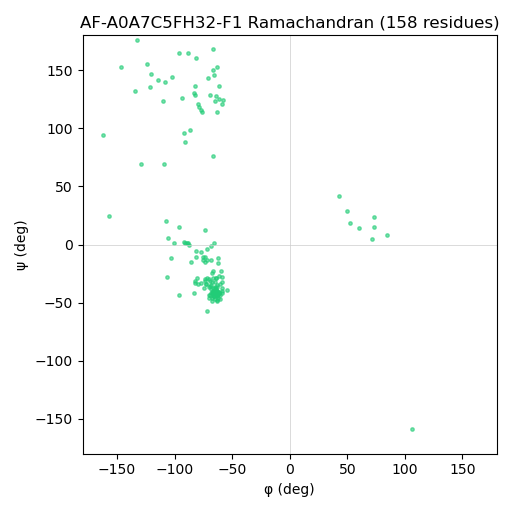 1.705 1.00 84.62 95 VAL A O 1
ATOM 723 N N . SER A 1 96 ? -1.087 -6.295 3.656 1.00 77.94 96 SER A N 1
ATOM 724 C CA . SER A 1 96 ? -0.629 -7.583 3.140 1.00 77.94 96 SER A CA 1
ATOM 725 C C . SER A 1 96 ? -1.680 -8.670 3.386 1.00 77.94 96 SER A C 1
ATOM 727 O O . SER A 1 96 ? -1.760 -9.271 4.455 1.00 77.94 96 SER A O 1
ATOM 729 N N . THR A 1 97 ? -2.512 -8.938 2.387 1.00 67.56 97 THR A N 1
ATOM 730 C CA . THR A 1 97 ? -3.399 -10.098 2.359 1.00 67.56 97 THR A CA 1
ATOM 731 C C . THR A 1 97 ? -2.686 -11.258 1.668 1.00 67.56 97 THR A C 1
ATOM 733 O O . THR A 1 97 ? -2.810 -11.448 0.465 1.00 67.56 97 THR A O 1
ATOM 736 N N . ASN A 1 98 ? -1.932 -12.076 2.409 1.00 54.81 98 ASN A N 1
ATOM 737 C CA . ASN A 1 98 ? -1.404 -13.339 1.872 1.00 54.81 98 ASN A CA 1
ATOM 738 C C . ASN A 1 98 ? -2.566 -14.319 1.588 1.00 54.81 98 ASN A C 1
ATOM 740 O O . ASN A 1 98 ? -2.821 -15.244 2.353 1.00 54.81 98 ASN A O 1
ATOM 744 N N . PHE A 1 99 ? -3.297 -14.097 0.494 1.00 50.06 99 PHE A N 1
ATOM 745 C CA . PHE A 1 99 ? -4.427 -14.919 0.046 1.00 50.06 99 PHE A CA 1
ATOM 746 C C . PHE A 1 99 ? -3.969 -16.281 -0.502 1.00 50.06 99 PHE A C 1
ATOM 748 O O . PHE A 1 99 ? -4.765 -17.208 -0.606 1.00 50.06 99 PHE A O 1
ATOM 755 N N . SER A 1 100 ? -2.666 -16.443 -0.759 1.00 45.88 100 SER A N 1
ATOM 756 C CA . SER A 1 100 ? -2.022 -17.714 -1.121 1.00 45.88 100 SER A CA 1
ATOM 757 C C . SER A 1 100 ? -1.994 -18.744 0.022 1.00 45.88 100 SER A C 1
ATOM 759 O O . SER A 1 100 ? -1.504 -19.849 -0.165 1.00 45.88 100 SER A O 1
ATOM 761 N N . SER A 1 101 ? -2.510 -18.404 1.210 1.00 42.94 101 SER A N 1
ATOM 762 C CA . SER A 1 101 ? -2.634 -19.313 2.360 1.00 42.94 101 SER A CA 1
ATOM 763 C C . SER A 1 101 ? -4.020 -19.971 2.469 1.00 42.94 101 SER A C 1
ATOM 765 O O . SER A 1 101 ? -4.362 -20.506 3.526 1.00 42.94 101 SER A O 1
ATOM 767 N N . LEU A 1 102 ? -4.837 -19.929 1.412 1.00 48.44 102 LEU A N 1
ATOM 768 C CA . LEU A 1 102 ? -6.149 -20.587 1.389 1.00 48.44 102 LEU A CA 1
ATOM 769 C C . LEU A 1 102 ? -6.094 -22.093 1.083 1.00 48.44 102 LEU A C 1
ATOM 771 O O . LEU A 1 102 ? -7.084 -22.775 1.318 1.00 48.44 102 LEU A O 1
ATOM 775 N N . GLU A 1 103 ? -4.946 -22.633 0.663 1.00 47.47 103 GLU A N 1
ATOM 776 C CA . GLU A 1 103 ? -4.754 -24.086 0.482 1.00 47.47 103 GLU A CA 1
ATOM 777 C C . GLU A 1 103 ? -4.007 -24.773 1.639 1.00 47.47 103 GLU A C 1
ATOM 779 O O . GLU A 1 103 ? -3.821 -25.986 1.629 1.00 47.47 103 GLU A O 1
ATOM 784 N N . GLY A 1 104 ? -3.627 -24.040 2.690 1.00 40.03 104 GLY A N 1
ATOM 785 C CA . GLY A 1 104 ? -2.954 -24.640 3.843 1.00 40.03 104 GLY A CA 1
ATOM 786 C C . GLY A 1 104 ? -2.994 -23.760 5.086 1.00 40.03 104 GLY A C 1
ATOM 787 O O . GLY A 1 104 ? -2.148 -22.893 5.267 1.00 40.03 104 GLY A O 1
ATOM 788 N N . GLY A 1 105 ? -3.976 -23.976 5.966 1.00 45.28 105 GLY A N 1
ATOM 789 C CA . GLY A 1 105 ? -3.921 -23.513 7.364 1.00 45.28 105 GLY A CA 1
ATOM 790 C C . GLY A 1 105 ? -4.102 -22.008 7.641 1.00 45.28 105 GLY A C 1
ATOM 791 O O . GLY A 1 105 ? -3.830 -21.569 8.758 1.00 45.28 105 GLY A O 1
ATOM 792 N N . GLY A 1 106 ? -4.590 -21.208 6.686 1.00 44.03 106 GLY A N 1
ATOM 793 C CA . GLY A 1 106 ? -4.703 -19.738 6.773 1.00 44.03 106 GLY A CA 1
ATOM 794 C C . GLY A 1 106 ? -5.801 -19.145 7.676 1.00 44.03 106 GLY A C 1
ATOM 795 O O . GLY A 1 106 ? -6.063 -17.945 7.604 1.00 44.03 106 GLY A O 1
ATOM 796 N N . ALA A 1 107 ? -6.451 -19.926 8.544 1.00 49.59 107 ALA A N 1
ATOM 797 C CA . ALA A 1 107 ? -7.503 -19.413 9.432 1.00 49.59 107 ALA A CA 1
ATOM 798 C C . ALA A 1 107 ? -6.966 -18.440 10.501 1.00 49.59 107 ALA A C 1
ATOM 800 O O . ALA A 1 107 ? -7.696 -17.581 10.991 1.00 49.59 107 ALA A O 1
ATOM 801 N N . THR A 1 108 ? -5.686 -18.520 10.864 1.00 52.53 108 THR A N 1
ATOM 802 C CA . THR A 1 108 ? -5.133 -17.761 11.995 1.00 52.53 108 THR A CA 1
ATOM 803 C C . THR A 1 108 ? -4.956 -16.269 11.722 1.00 52.53 108 THR A C 1
ATOM 805 O O . THR A 1 108 ? -5.087 -15.487 12.659 1.00 52.53 108 THR A O 1
ATOM 808 N N . SER A 1 109 ? -4.703 -15.832 10.482 1.00 56.25 109 SER A N 1
ATOM 809 C CA . SER A 1 109 ? -4.470 -14.402 10.213 1.00 56.25 109 SER A CA 1
ATOM 810 C C . SER A 1 109 ? -5.766 -13.605 10.053 1.00 56.25 109 SER A C 1
ATOM 812 O O . SER A 1 109 ? -5.868 -12.511 10.598 1.00 56.25 109 SER A O 1
ATOM 814 N N . PHE A 1 110 ? -6.769 -14.149 9.361 1.00 63.69 110 PHE A N 1
ATOM 815 C CA . PHE A 1 110 ? -8.084 -13.509 9.239 1.00 63.69 110 PHE A CA 1
ATOM 816 C C . PHE A 1 110 ? -8.832 -13.502 10.576 1.00 63.69 110 PHE A C 1
ATOM 818 O O . PHE A 1 110 ? -9.367 -12.468 10.975 1.00 63.69 110 PHE A O 1
ATOM 825 N N . THR A 1 111 ? -8.768 -14.616 11.321 1.00 69.94 111 THR A N 1
ATOM 826 C CA . THR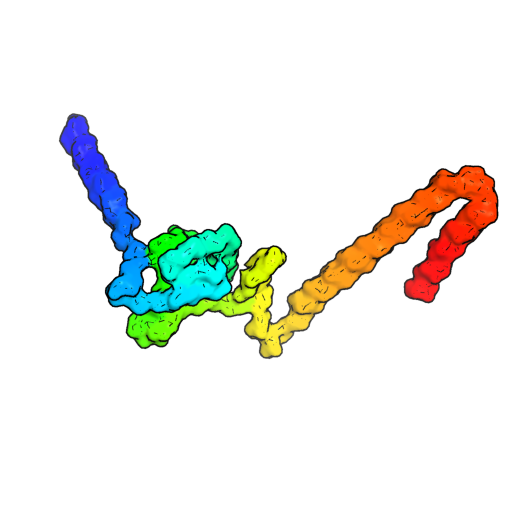 A 1 111 ? -9.350 -14.691 12.668 1.00 69.94 111 THR A CA 1
ATOM 827 C C . THR A 1 111 ? -8.690 -13.679 13.595 1.00 69.94 111 THR A C 1
ATOM 829 O O . THR A 1 111 ? -9.401 -12.983 14.300 1.00 69.94 111 THR A O 1
ATOM 832 N N . LYS A 1 112 ? -7.360 -13.501 13.554 1.00 65.38 112 LYS A N 1
ATOM 833 C CA . LYS A 1 112 ? -6.679 -12.471 14.360 1.00 65.38 112 LYS A CA 1
ATOM 834 C C . LYS A 1 112 ? -7.104 -11.045 13.998 1.00 65.38 112 LYS A C 1
ATOM 836 O O . LYS A 1 112 ? -7.296 -10.240 14.903 1.00 65.38 112 LYS A O 1
ATOM 841 N N . THR A 1 113 ? -7.284 -10.729 12.717 1.00 73.12 113 THR A N 1
ATOM 842 C CA . THR A 1 113 ? -7.726 -9.391 12.287 1.00 73.12 113 THR A CA 1
ATOM 843 C C . THR A 1 113 ? -9.162 -9.097 12.721 1.00 73.12 113 THR A C 1
ATOM 845 O O . THR A 1 113 ? -9.424 -8.036 13.283 1.00 73.12 113 THR A O 1
ATOM 848 N N . ILE A 1 114 ? -10.085 -10.045 12.532 1.00 81.94 114 ILE A N 1
ATOM 849 C CA . ILE A 1 114 ? -11.476 -9.904 12.987 1.00 81.94 114 ILE A CA 1
ATOM 850 C C . ILE A 1 114 ? -11.568 -9.872 14.509 1.00 81.94 114 ILE A C 1
ATOM 852 O O . ILE A 1 114 ? -12.282 -9.042 15.061 1.00 81.94 114 ILE A O 1
ATOM 856 N N . LEU A 1 115 ? -10.812 -10.722 15.197 1.00 81.69 115 LEU A N 1
ATOM 857 C CA . LEU A 1 115 ? -10.805 -10.785 16.652 1.00 81.69 115 LEU A CA 1
ATOM 858 C C . LEU A 1 115 ? -10.267 -9.483 17.266 1.00 81.69 115 LEU A C 1
ATOM 860 O O . LEU A 1 115 ? -10.863 -8.962 18.204 1.00 81.69 115 LEU A O 1
ATOM 864 N N . ASN A 1 116 ? -9.208 -8.897 16.693 1.00 80.69 116 ASN A N 1
ATOM 865 C CA . ASN A 1 116 ? -8.709 -7.586 17.118 1.00 80.69 116 ASN A CA 1
ATOM 866 C C . ASN A 1 116 ? -9.713 -6.456 16.849 1.00 80.69 116 ASN A C 1
ATOM 868 O O . ASN A 1 116 ? -9.844 -5.555 17.674 1.00 80.69 116 ASN A O 1
ATOM 872 N N . LEU A 1 117 ? -10.447 -6.502 15.734 1.00 84.88 117 LEU A N 1
ATOM 873 C CA . LEU A 1 117 ? -11.491 -5.521 15.429 1.00 84.88 117 LEU A CA 1
ATOM 874 C C . LEU A 1 117 ? -12.664 -5.606 16.422 1.00 84.88 117 LEU A C 1
ATOM 876 O O . LEU A 1 117 ? -13.130 -4.580 16.920 1.00 84.88 117 LEU A O 1
ATOM 880 N N . VAL A 1 118 ? -13.114 -6.819 16.752 1.00 86.94 118 VAL A N 1
ATOM 881 C CA . VAL A 1 118 ? -14.194 -7.047 17.725 1.00 86.94 118 VAL A CA 1
ATOM 882 C C . VAL A 1 118 ? -13.761 -6.634 19.131 1.00 86.94 118 VAL A C 1
ATOM 884 O O . VAL A 1 118 ? -14.498 -5.923 19.807 1.00 86.94 118 VAL A O 1
ATOM 887 N N . PHE A 1 119 ? -12.550 -6.989 19.571 1.00 88.38 119 PHE A N 1
ATOM 888 C CA . PHE A 1 119 ? -12.071 -6.571 20.892 1.00 88.38 119 PHE A CA 1
ATOM 889 C C . PHE A 1 119 ? -11.810 -5.064 20.987 1.00 88.38 119 PHE A C 1
ATOM 891 O O . PHE A 1 119 ? -12.090 -4.467 22.025 1.00 88.38 119 PHE A O 1
ATOM 898 N N . SER A 1 120 ? -11.336 -4.425 19.913 1.00 88.50 120 SER A N 1
ATOM 899 C CA . SER A 1 120 ? -11.146 -2.970 19.876 1.00 88.50 120 SER A CA 1
ATOM 900 C C . SER A 1 120 ? -12.477 -2.217 19.972 1.00 88.50 120 SER A C 1
ATOM 902 O O . SER A 1 120 ? -12.599 -1.276 20.758 1.00 88.50 120 SER A O 1
ATOM 904 N N . THR A 1 121 ? -13.496 -2.656 19.231 1.00 91.38 121 THR A N 1
ATOM 905 C CA . THR A 1 121 ? -14.830 -2.034 19.253 1.00 91.38 121 THR A CA 1
ATOM 906 C C . THR A 1 121 ? -15.566 -2.294 20.568 1.00 91.38 121 THR A C 1
ATOM 908 O O . THR A 1 121 ? -16.066 -1.349 21.178 1.00 91.38 121 THR A O 1
ATOM 911 N N . ALA A 1 122 ? -15.567 -3.535 21.063 1.00 92.75 122 ALA A N 1
ATOM 912 C CA . ALA A 1 122 ? -16.162 -3.884 22.353 1.00 92.75 122 ALA A CA 1
ATOM 913 C C . ALA A 1 122 ? -15.494 -3.134 23.518 1.00 92.75 122 ALA A C 1
ATOM 915 O O . ALA A 1 122 ? -16.188 -2.587 24.375 1.00 92.75 122 ALA A O 1
ATOM 916 N N . GLY A 1 123 ? -14.158 -3.035 23.521 1.00 90.31 123 GLY A N 1
ATOM 917 C CA . GLY A 1 123 ? -13.409 -2.269 24.519 1.00 90.31 123 GLY A CA 1
ATOM 918 C C . GLY A 1 123 ? -13.726 -0.771 24.480 1.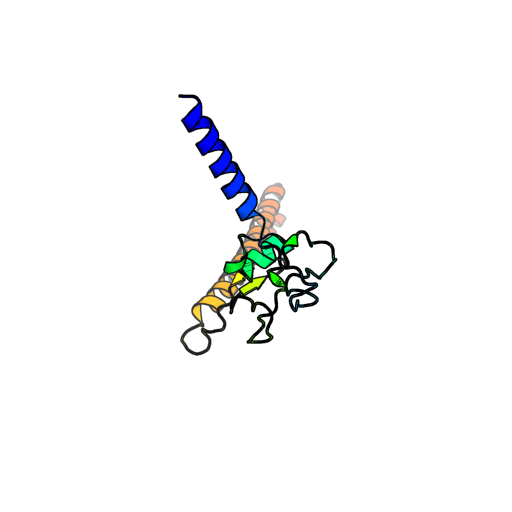00 90.31 123 GLY A C 1
ATOM 919 O O . GLY A 1 123 ? -13.913 -0.158 25.529 1.00 90.31 123 GLY A O 1
ATOM 920 N N . GLY A 1 124 ? -13.862 -0.190 23.283 1.00 92.88 124 GLY A N 1
ATOM 921 C CA . GLY A 1 124 ? -14.254 1.211 23.113 1.00 92.88 124 GLY A CA 1
ATOM 922 C C . GLY A 1 124 ? -15.661 1.509 23.639 1.00 92.88 124 GLY A C 1
ATOM 923 O O . GLY A 1 124 ? -15.856 2.485 24.363 1.00 92.88 124 GLY A O 1
ATOM 924 N N . ILE A 1 125 ? -16.632 0.641 23.340 1.00 93.31 125 ILE A N 1
ATOM 925 C CA . ILE A 1 125 ? -18.010 0.780 23.834 1.00 93.31 125 ILE A CA 1
ATOM 926 C C . ILE A 1 125 ? -18.050 0.626 25.361 1.00 93.31 125 ILE A C 1
ATOM 928 O O . ILE A 1 125 ? -18.635 1.465 26.046 1.00 93.31 125 ILE A O 1
ATOM 932 N N . ALA A 1 126 ? -17.381 -0.390 25.914 1.00 92.69 126 ALA A N 1
ATOM 933 C CA . ALA A 1 126 ? -17.307 -0.602 27.360 1.00 92.69 126 ALA A CA 1
ATOM 934 C C . ALA A 1 126 ? -16.682 0.600 28.093 1.00 92.69 126 ALA A C 1
ATOM 936 O O . ALA A 1 126 ? -17.177 1.022 29.139 1.00 92.69 126 ALA A O 1
ATOM 937 N N . PHE A 1 127 ? -15.637 1.200 27.519 1.00 94.69 127 PHE A N 1
ATOM 938 C CA . PHE A 1 127 ? -14.990 2.387 28.073 1.00 94.69 127 PHE A CA 1
ATOM 939 C C . PHE A 1 127 ? -15.926 3.607 28.115 1.00 94.69 127 PHE A C 1
ATOM 941 O O . PHE A 1 127 ? -15.964 4.318 29.121 1.00 94.69 127 PHE A O 1
ATOM 948 N N . LEU A 1 128 ? -16.738 3.823 27.071 1.00 94.19 128 LEU A N 1
ATOM 949 C CA . LEU A 1 128 ? -17.738 4.899 27.048 1.00 94.19 128 LEU A CA 1
ATOM 950 C C . LEU A 1 128 ? -18.809 4.722 28.134 1.00 94.19 128 LEU A C 1
ATOM 952 O O . LEU A 1 128 ? -19.137 5.686 28.830 1.00 94.19 128 LEU A O 1
ATOM 956 N N . TYR A 1 129 ? -19.315 3.499 28.326 1.00 89.50 129 TYR A N 1
ATOM 957 C CA . TYR A 1 129 ? -20.275 3.207 29.396 1.00 89.50 129 TYR A CA 1
ATOM 958 C C . TYR A 1 129 ? -19.678 3.424 30.793 1.00 89.50 129 TYR A C 1
ATOM 960 O O . TYR A 1 129 ? -20.366 3.941 31.675 1.00 89.50 129 TYR A O 1
ATOM 968 N N . LEU A 1 130 ? -18.393 3.107 30.992 1.00 90.06 130 LEU A N 1
ATOM 969 C CA . LEU A 1 130 ? -17.693 3.346 32.258 1.00 90.06 130 LEU A CA 1
ATOM 970 C C . LEU A 1 130 ? -17.617 4.849 32.576 1.00 90.06 130 LEU A C 1
ATOM 972 O O . LEU A 1 130 ? -17.958 5.270 33.686 1.00 90.06 130 LEU A O 1
ATOM 976 N N . ILE A 1 131 ? -17.225 5.674 31.598 1.00 92.75 131 ILE A N 1
ATOM 977 C CA . ILE A 1 131 ? -17.182 7.135 31.761 1.00 92.75 131 ILE A CA 1
ATOM 978 C C . ILE A 1 131 ? -18.580 7.678 32.070 1.00 92.75 131 ILE A C 1
ATOM 980 O O . ILE A 1 131 ? -18.739 8.456 33.012 1.00 92.75 131 ILE A O 1
ATOM 984 N N . TYR A 1 132 ? -19.600 7.243 31.324 1.00 87.94 132 TYR A N 1
ATOM 985 C CA . TYR A 1 132 ? -20.976 7.699 31.520 1.00 87.94 132 TYR A CA 1
ATOM 986 C C . TYR A 1 132 ? -21.521 7.336 32.909 1.00 87.94 132 TYR A C 1
ATOM 988 O O . TYR A 1 132 ? -22.071 8.191 33.605 1.00 87.94 132 TYR A O 1
ATOM 996 N N . GLY A 1 133 ? -21.313 6.095 33.354 1.00 81.56 133 GLY A N 1
ATOM 997 C CA . GLY A 1 133 ? -21.734 5.646 34.681 1.00 81.56 133 GLY A CA 1
ATOM 998 C C . GLY A 1 133 ? -21.001 6.376 35.811 1.00 81.56 133 GLY A C 1
ATOM 999 O O . GLY A 1 133 ? -21.627 6.796 36.784 1.00 81.56 133 GLY A O 1
ATOM 1000 N N . SER A 1 134 ? -19.695 6.613 35.654 1.00 85.06 134 SER A N 1
ATOM 1001 C CA . SER A 1 134 ? -18.892 7.376 36.621 1.00 85.06 134 SER A CA 1
ATOM 1002 C C . SER A 1 134 ? -19.370 8.824 36.733 1.00 85.06 134 SER A C 1
ATOM 1004 O O . SER A 1 134 ? -19.533 9.346 37.836 1.00 85.06 134 SER A O 1
ATOM 1006 N N . PHE A 1 135 ? -19.660 9.464 35.597 1.00 87.00 135 PHE A N 1
ATOM 1007 C CA . PHE A 1 135 ? -20.191 10.823 35.558 1.00 87.00 135 PHE A CA 1
ATOM 1008 C C . PHE A 1 135 ? -21.563 10.924 36.236 1.00 87.00 135 PHE A C 1
ATOM 1010 O O . PHE A 1 135 ? -21.805 11.849 37.012 1.00 87.00 135 PHE A O 1
ATOM 1017 N N . LEU A 1 136 ? -22.453 9.956 36.000 1.00 79.88 136 LEU A N 1
ATOM 1018 C CA . LEU A 1 136 ? -23.783 9.929 36.609 1.00 79.88 136 LEU A CA 1
ATOM 1019 C C . LEU A 1 136 ? -23.719 9.771 38.139 1.00 79.88 136 LEU A C 1
ATOM 1021 O O . LEU A 1 136 ? -24.480 10.422 38.853 1.00 79.88 136 LEU A O 1
ATOM 1025 N N . ILE A 1 137 ? -22.783 8.966 38.653 1.00 77.50 137 ILE A N 1
ATOM 1026 C CA . ILE A 1 137 ? -22.560 8.817 40.100 1.00 77.50 137 ILE A CA 1
ATOM 1027 C C . ILE A 1 137 ? -22.006 10.118 40.692 1.00 77.50 137 ILE A C 1
ATOM 1029 O O . ILE A 1 137 ? -22.552 10.616 41.677 1.00 77.50 137 ILE A O 1
ATOM 1033 N N . LEU A 1 138 ? -20.976 10.708 40.081 1.00 83.12 138 LEU A N 1
ATOM 1034 C CA . LEU A 1 138 ? -20.352 11.944 40.573 1.00 83.12 138 LEU A CA 1
ATOM 1035 C C . LEU A 1 138 ? -21.316 13.140 40.570 1.00 83.12 138 LEU A C 1
ATOM 1037 O O . LEU A 1 138 ? -21.282 13.968 41.476 1.00 83.12 138 LEU A O 1
ATOM 1041 N N . THR A 1 139 ? -22.215 13.220 39.587 1.00 84.25 139 THR A N 1
ATOM 1042 C CA . THR A 1 139 ? -23.186 14.324 39.462 1.00 84.25 139 THR A CA 1
ATOM 1043 C C . THR A 1 139 ? -24.485 14.106 40.241 1.00 84.25 139 THR A C 1
ATOM 1045 O O . THR A 1 139 ? -25.351 14.983 40.257 1.00 84.25 139 THR A O 1
ATOM 1048 N N . SER A 1 140 ? -24.636 12.972 40.933 1.00 66.44 140 SER A N 1
ATOM 1049 C CA . SER A 1 140 ? -25.882 12.608 41.620 1.00 66.44 140 SER A CA 1
ATOM 1050 C C . SER A 1 140 ? -26.188 13.425 42.886 1.00 66.44 140 SER A C 1
ATOM 1052 O O . SER A 1 140 ? -27.279 13.270 43.435 1.00 66.44 140 SER A O 1
ATOM 1054 N N . GLN A 1 141 ? -25.292 14.328 43.321 1.00 63.97 141 GLN A N 1
ATOM 1055 C CA . GLN A 1 141 ? -25.498 15.278 44.435 1.00 63.97 141 GLN A CA 1
ATOM 1056 C C . GLN A 1 141 ? -26.193 14.645 45.661 1.00 63.97 141 GLN A C 1
ATOM 1058 O O . GLN A 1 141 ? -27.087 15.239 46.258 1.00 63.97 141 GLN A O 1
ATOM 1063 N N . SER A 1 142 ? -25.811 13.415 46.029 1.00 60.81 142 SER A N 1
ATOM 1064 C CA . SER A 1 142 ? -26.361 12.646 47.163 1.00 60.81 142 SER A CA 1
ATOM 1065 C C . SER A 1 142 ? -27.868 12.336 47.129 1.00 60.81 142 SER A C 1
ATOM 1067 O O . SER A 1 142 ? -28.419 11.896 48.135 1.00 60.81 142 SER A O 1
ATOM 1069 N N . ASN A 1 143 ? -28.551 12.503 45.991 1.00 69.75 143 ASN A N 1
ATOM 1070 C CA . ASN A 1 143 ? -29.951 12.102 45.873 1.00 69.75 143 ASN A CA 1
ATOM 1071 C C . ASN A 1 143 ? -30.040 10.563 45.723 1.00 69.75 143 ASN A C 1
ATOM 1073 O O . ASN A 1 143 ? -29.596 10.032 44.695 1.00 69.75 143 ASN A O 1
ATOM 1077 N N . PRO A 1 144 ? -30.614 9.838 46.707 1.00 67.81 144 PRO A N 1
ATOM 1078 C CA . PRO A 1 144 ? -30.607 8.373 46.742 1.00 67.81 144 PRO A CA 1
ATOM 1079 C C . PRO A 1 144 ? -31.327 7.746 45.541 1.00 67.81 144 PRO A C 1
ATOM 1081 O O . PRO A 1 144 ? -30.945 6.672 45.086 1.00 67.81 144 PRO A O 1
ATOM 1084 N N . GLU A 1 145 ? -32.296 8.448 44.953 1.00 68.12 145 GLU A N 1
ATOM 1085 C CA . GLU A 1 145 ? -33.107 7.952 43.839 1.00 68.12 145 GLU A CA 1
ATOM 1086 C C . GLU A 1 145 ? -32.327 7.911 42.509 1.00 68.12 145 GLU A C 1
ATOM 1088 O O . GLU A 1 145 ? -32.533 7.033 41.667 1.00 68.12 145 GLU A O 1
ATOM 1093 N N . LYS A 1 146 ? -31.366 8.829 42.321 1.00 62.28 146 LYS A N 1
ATOM 1094 C CA . LYS A 1 146 ? -30.453 8.828 41.160 1.00 62.28 146 LYS A CA 1
ATOM 1095 C C . LYS A 1 146 ? -29.296 7.841 41.337 1.00 62.28 146 LYS A C 1
ATOM 1097 O O . LYS A 1 146 ? -28.802 7.300 40.349 1.00 62.28 146 LYS A O 1
ATOM 1102 N N . LEU A 1 147 ? -28.906 7.583 42.584 1.00 64.94 147 LEU A N 1
ATOM 1103 C CA . LEU A 1 147 ? -27.859 6.636 42.968 1.00 64.94 147 LEU A CA 1
ATOM 1104 C C . LEU A 1 147 ? -28.298 5.183 42.731 1.00 64.94 147 LEU A C 1
ATOM 1106 O O . LEU A 1 147 ? -27.550 4.397 42.147 1.00 64.94 147 LEU A O 1
ATOM 1110 N N . ASP A 1 148 ? -29.539 4.855 43.093 1.00 69.31 148 ASP A N 1
ATOM 1111 C CA . ASP A 1 148 ? -30.123 3.533 42.842 1.00 69.31 148 ASP A CA 1
ATOM 1112 C C . ASP A 1 148 ? -30.406 3.303 41.350 1.00 69.31 148 ASP A C 1
ATOM 1114 O O . ASP A 1 148 ? -30.146 2.224 40.810 1.00 69.31 148 ASP A O 1
ATOM 1118 N N . ARG A 1 149 ? -30.829 4.356 40.631 1.00 68.25 149 ARG A N 1
ATOM 1119 C CA . ARG A 1 149 ? -30.969 4.307 39.170 1.00 68.25 149 ARG A CA 1
ATOM 1120 C C . ARG A 1 149 ? -29.629 4.049 38.482 1.00 68.25 149 ARG A C 1
ATOM 1122 O O . ARG A 1 149 ? -29.590 3.237 37.567 1.00 68.25 149 ARG A O 1
ATOM 1129 N N . GLY A 1 150 ? -28.546 4.691 38.925 1.00 62.41 150 GLY A N 1
ATOM 1130 C CA . GLY A 1 150 ? -27.195 4.467 38.402 1.00 62.41 150 GLY A CA 1
ATOM 1131 C C . GLY A 1 150 ? -26.683 3.042 38.636 1.00 62.41 150 GLY A C 1
ATOM 1132 O O . GLY A 1 150 ? -26.110 2.445 37.729 1.00 62.41 150 GLY A O 1
ATOM 1133 N N . LYS A 1 151 ? -26.952 2.458 39.812 1.00 65.75 151 LYS A N 1
ATOM 1134 C CA . LYS A 1 151 ? -26.574 1.070 40.137 1.00 65.75 151 LYS A CA 1
ATOM 1135 C C . LYS A 1 151 ? -27.284 0.018 39.279 1.00 65.75 151 LYS A C 1
ATOM 1137 O O . LYS A 1 151 ? -26.668 -1.006 38.977 1.00 65.75 151 LYS A O 1
ATOM 1142 N N . ARG A 1 152 ? -28.531 0.264 38.857 1.00 66.38 152 ARG A N 1
ATOM 1143 C CA . ARG A 1 152 ? -29.277 -0.664 37.983 1.00 66.38 152 ARG A CA 1
ATOM 1144 C C . ARG A 1 152 ? -28.600 -0.884 36.634 1.00 66.38 152 ARG A C 1
ATOM 1146 O O . ARG A 1 152 ? -28.493 -2.026 36.206 1.00 66.38 152 ARG A O 1
ATOM 1153 N N . TRP A 1 153 ? -28.057 0.167 36.020 1.00 65.69 153 TRP A N 1
ATOM 1154 C CA . TRP A 1 153 ? -27.351 0.046 34.738 1.00 65.69 153 TRP A CA 1
ATOM 1155 C C . TRP A 1 153 ? -26.136 -0.888 34.813 1.00 65.69 153 TRP A C 1
ATOM 1157 O O . TRP A 1 153 ? -25.864 -1.611 33.865 1.00 65.69 153 TRP A O 1
ATOM 1167 N N . PHE A 1 154 ? -25.430 -0.924 35.948 1.00 60.09 154 PHE A N 1
ATOM 1168 C CA . PHE A 1 154 ? -24.279 -1.814 36.132 1.00 60.09 154 PHE A CA 1
ATOM 1169 C C . PHE A 1 154 ? -24.665 -3.272 36.413 1.00 60.09 154 PHE A C 1
ATOM 1171 O O . PHE A 1 154 ? -23.933 -4.177 36.025 1.00 60.09 154 PHE A O 1
ATOM 1178 N N . THR A 1 155 ? -25.784 -3.513 37.100 1.00 65.88 155 THR A N 1
ATOM 1179 C CA . THR A 1 155 ? -26.206 -4.874 37.486 1.00 65.88 155 THR A CA 1
ATOM 1180 C C . THR A 1 155 ? -26.931 -5.602 36.361 1.00 65.88 155 THR A C 1
ATOM 1182 O O . THR A 1 155 ? -26.763 -6.807 36.215 1.00 65.88 155 THR A O 1
ATOM 1185 N N . GLU A 1 156 ? -27.679 -4.881 35.528 1.00 59.66 156 GLU A N 1
ATOM 1186 C CA . GLU A 1 156 ? -28.375 -5.458 34.372 1.00 59.66 156 GLU A CA 1
ATOM 1187 C C . GLU A 1 156 ? -27.392 -5.848 33.248 1.00 59.66 156 GLU A C 1
ATOM 1189 O O . GLU A 1 156 ? -27.603 -6.834 32.549 1.00 59.66 156 GLU A O 1
ATOM 1194 N N . GLN A 1 157 ? -26.252 -5.153 33.144 1.00 56.88 157 GLN A N 1
ATOM 1195 C CA . GLN A 1 157 ? -25.183 -5.465 32.188 1.00 56.88 157 GLN A CA 1
ATOM 1196 C C . GLN A 1 157 ? -24.336 -6.699 32.576 1.00 56.88 157 GLN A C 1
ATOM 1198 O O . GLN A 1 157 ? -23.539 -7.159 31.764 1.00 56.88 157 GLN A O 1
ATOM 1203 N N . LEU A 1 158 ? -24.475 -7.231 33.800 1.00 54.97 158 LEU A N 1
ATOM 1204 C CA . LEU A 1 158 ? -23.678 -8.359 34.317 1.00 54.97 158 LEU A CA 1
ATOM 1205 C C . LEU A 1 158 ? -24.324 -9.743 34.071 1.00 54.97 158 LEU A C 1
ATOM 1207 O O . LEU A 1 158 ? -23.794 -10.753 34.527 1.00 54.97 158 LEU A O 1
ATOM 1211 N N . LEU A 1 159 ? -25.477 -9.793 33.391 1.00 49.97 159 LEU A N 1
ATOM 1212 C CA . LEU A 1 159 ? -26.198 -11.024 33.023 1.00 49.97 159 LEU A CA 1
ATOM 1213 C C . LEU A 1 159 ? -26.111 -11.367 31.522 1.00 49.97 159 LEU A C 1
ATOM 1215 O O . LEU A 1 159 ? -26.929 -12.140 31.020 1.00 49.97 159 LEU A O 1
ATOM 1219 N N . VAL A 1 160 ? -25.116 -10.819 30.817 1.00 43.97 160 VAL A N 1
ATOM 1220 C CA . VAL A 1 160 ? -24.737 -11.233 29.454 1.00 43.97 160 VAL A CA 1
ATOM 1221 C C . VAL A 1 160 ? -23.363 -11.881 29.478 1.00 43.97 160 VAL A C 1
ATOM 1223 O O . VAL A 1 160 ? -22.454 -11.290 30.103 1.00 43.97 160 VAL A O 1
#

pLDDT: mean 75.56, std 13.98, range [40.03, 94.69]

Mean predicted aligned error: 17.83 Å

Foldseek 3Di:
DVVVVVVVVVVVVVVVVVVVPQQDDCVPFPFAQAAPLGDGVVDDDDPCSLQQCCQFPVVCNVDDVRSSQQGGQDPPVRHGDGGDPQWDQDPVGIGRRPVVCPVPDPPVPVCVVVVVVVCVVVVVVVVVLVVVLVVQCVPVPPDVVSVVVSVVVVVVVVPD

Nearest PDB structures (foldseek):
  8yw2-assembly1_A  TM=2.257E-01  e=2.964E+00  Homo sapiens

Secondary structure (DSSP, 8-state):
-HHHHHHHHHHHHHHHHHTT-----TTTS-B-SB-TTS-BTTSPPPTTHHHHHHHH-GGGTTS-GGG-TTTB--TTT--PPPPPTTEEEETTEEEE--GGGTTTTTHHHHHHHHHHHHHHHHHHHHHHHHHHHHHHHHTTTT-HHHHHHHHHHHHHGGG-

Solvent-accessible surface area (backbone atoms only — not comparable to full-atom values): 9621 Å² total; per-residue (Å²): 119,73,74,62,56,55,53,53,53,51,51,52,51,54,56,62,57,60,74,70,76,76,65,57,57,64,88,83,42,64,53,47,67,56,37,100,60,68,40,35,76,96,51,75,77,52,87,61,31,67,62,31,39,48,50,29,35,64,93,51,60,92,60,58,79,90,26,41,66,70,22,41,32,40,90,85,79,72,40,58,68,74,62,45,85,38,44,46,70,51,99,94,42,72,44,76,52,67,67,86,29,77,87,62,86,48,63,62,63,58,50,49,54,53,49,51,52,51,52,53,51,52,50,52,52,53,51,52,52,50,52,52,54,51,50,54,59,73,69,32,80,86,42,65,72,55,49,54,56,57,51,48,62,60,59,66,64,68,79,113